Protein AF-A0A6M0F3I0-F1 (afdb_monomer)

pLDDT: mean 74.89, std 14.52, range [38.75, 93.81]

Foldseek 3Di:
DDDPDPPVVVVVVVVVVVVVVVVVVVVVVVVVVVVVVPDPPVPPPPPPPPPDPDDDDDPDDDDDPDDDDDDDDDPPWDFPDFPDDPPDDDDPPPDGPRPTDDDD

Secondary structure (DSSP, 8-state):
------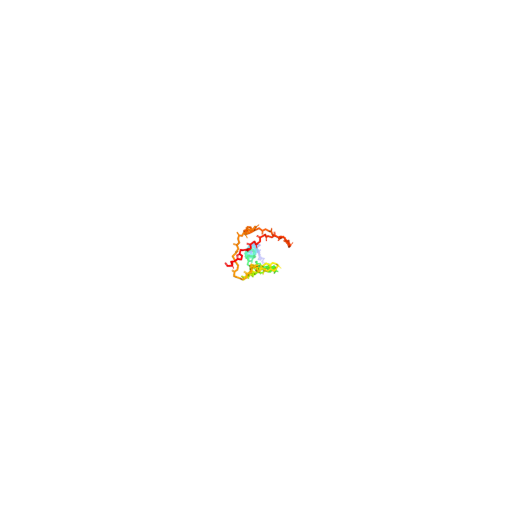HHHHHHHHHHHHHHHHHHHHHHHHHHHHHTTS--------PPPPP-------------SS--------TTPEE------TT----TT------EE---

Structure (mmCIF, N/CA/C/O backbone):
data_AF-A0A6M0F3I0-F1
#
_entry.id   AF-A0A6M0F3I0-F1
#
loop_
_atom_site.group_PDB
_atom_site.id
_atom_site.type_symbol
_atom_site.label_atom_id
_atom_site.label_alt_id
_atom_site.label_comp_id
_atom_site.label_asym_id
_atom_site.label_entity_id
_atom_site.label_seq_id
_atom_site.pdbx_PDB_ins_code
_atom_site.Cartn_x
_atom_site.Cartn_y
_atom_site.Cartn_z
_atom_site.occupancy
_atom_site.B_iso_or_equiv
_atom_site.auth_seq_id
_atom_site.auth_comp_id
_atom_site.auth_asym_id
_atom_site.auth_atom_id
_atom_site.pdbx_PDB_model_num
ATOM 1 N N . MET A 1 1 ? -65.927 -6.664 106.005 1.00 38.75 1 MET A N 1
ATOM 2 C CA . MET A 1 1 ? -65.368 -5.357 105.597 1.00 38.75 1 MET A CA 1
ATOM 3 C C . MET A 1 1 ? -64.699 -5.548 104.239 1.00 38.75 1 MET A C 1
ATOM 5 O O . MET A 1 1 ? -63.730 -6.285 104.162 1.00 38.75 1 MET A O 1
ATOM 9 N N . GLN A 1 2 ? -65.293 -5.021 103.164 1.00 43.88 2 GLN A N 1
ATOM 10 C CA . GLN A 1 2 ? -64.852 -5.208 101.772 1.00 43.88 2 GLN A CA 1
ATOM 11 C C . GLN A 1 2 ? -63.871 -4.086 101.396 1.00 43.88 2 GLN A C 1
ATOM 13 O O . GLN A 1 2 ? -64.267 -2.921 101.343 1.00 43.88 2 GLN A O 1
ATOM 18 N N . ALA A 1 3 ? -62.601 -4.413 101.145 1.00 51.22 3 ALA A N 1
ATOM 19 C CA . ALA A 1 3 ? -61.626 -3.457 100.626 1.00 51.22 3 ALA A CA 1
ATOM 20 C C . ALA A 1 3 ? -61.858 -3.282 99.118 1.00 51.22 3 ALA A C 1
ATOM 22 O O . ALA A 1 3 ? -61.548 -4.147 98.302 1.00 51.22 3 ALA A O 1
ATOM 23 N N . LYS A 1 4 ? -62.471 -2.154 98.763 1.00 56.34 4 LYS A N 1
ATOM 24 C CA . LYS A 1 4 ? -62.787 -1.752 97.394 1.00 56.34 4 LYS A CA 1
ATOM 25 C C . LYS A 1 4 ? -61.485 -1.497 96.626 1.00 56.34 4 LYS A C 1
ATOM 27 O O . LYS A 1 4 ? -60.928 -0.406 96.707 1.00 56.34 4 LYS A O 1
ATOM 32 N N . GLN A 1 5 ? -61.004 -2.504 95.893 1.00 62.06 5 GLN A N 1
ATOM 33 C CA . GLN A 1 5 ? -59.910 -2.355 94.931 1.00 62.06 5 GLN A CA 1
ATOM 34 C C . GLN A 1 5 ? -60.245 -1.227 93.946 1.00 62.06 5 GLN A C 1
ATOM 36 O O . GLN A 1 5 ? -61.263 -1.256 93.246 1.00 62.06 5 GLN A O 1
ATOM 41 N N . SER A 1 6 ? -59.398 -0.201 93.923 1.00 60.38 6 SER A N 1
ATOM 42 C CA . SER A 1 6 ? -59.559 0.968 93.071 1.00 60.38 6 SER A CA 1
ATOM 43 C C . SER A 1 6 ? -59.264 0.584 91.622 1.00 60.38 6 SER A C 1
ATOM 45 O O . SER A 1 6 ? -58.119 0.426 91.203 1.00 60.38 6 SER A O 1
ATOM 47 N N . LYS A 1 7 ? -60.332 0.458 90.826 1.00 60.25 7 LYS A N 1
ATOM 48 C CA . LYS A 1 7 ? -60.283 0.230 89.370 1.00 60.25 7 LYS A CA 1
ATOM 49 C C . LYS A 1 7 ? -59.343 1.217 88.650 1.00 60.25 7 LYS A C 1
ATOM 51 O O . LYS A 1 7 ? -58.785 0.889 87.613 1.00 60.25 7 LYS A O 1
ATOM 56 N N . THR A 1 8 ? -59.103 2.387 89.239 1.00 62.66 8 THR A N 1
ATOM 57 C CA . THR A 1 8 ? -58.177 3.430 88.780 1.00 62.66 8 THR A CA 1
ATOM 58 C C . THR A 1 8 ? -56.703 3.017 88.791 1.00 62.66 8 THR A C 1
ATOM 60 O O . THR A 1 8 ? -55.972 3.413 87.890 1.00 62.66 8 THR A O 1
ATOM 63 N N . GLY A 1 9 ? -56.252 2.201 89.752 1.00 62.25 9 GLY A N 1
ATOM 64 C CA . GLY A 1 9 ? -54.852 1.756 89.803 1.00 62.25 9 GLY A CA 1
ATOM 65 C C . GLY A 1 9 ? -54.503 0.818 88.647 1.00 62.25 9 GLY A C 1
ATOM 66 O O . GLY A 1 9 ? -53.459 0.960 88.018 1.00 62.25 9 GLY A O 1
ATOM 67 N N . ILE A 1 10 ? -55.428 -0.081 88.305 1.00 70.81 10 ILE A N 1
ATOM 68 C CA . ILE A 1 10 ? -55.282 -1.005 87.173 1.00 70.81 10 ILE A CA 1
ATOM 69 C C . ILE A 1 10 ? -55.273 -0.235 85.848 1.00 70.81 10 ILE A C 1
ATOM 71 O O . ILE A 1 10 ? -54.459 -0.532 84.984 1.00 70.81 10 ILE A O 1
ATOM 75 N N . VAL A 1 11 ? -56.108 0.799 85.697 1.00 70.62 11 VAL A N 1
ATOM 76 C CA . VAL A 1 11 ? -56.137 1.627 84.477 1.00 70.62 11 VAL A CA 1
ATOM 77 C C . VAL A 1 11 ? -54.813 2.371 84.257 1.00 70.62 11 VAL A C 1
ATOM 79 O O . VAL A 1 11 ? -54.353 2.453 83.122 1.00 70.62 11 VAL A O 1
ATOM 82 N N . ILE A 1 12 ? -54.160 2.852 85.320 1.00 74.69 12 ILE A N 1
ATOM 83 C CA . ILE A 1 12 ? -52.849 3.518 85.217 1.00 74.69 12 ILE A CA 1
ATOM 84 C C . ILE A 1 12 ? -51.749 2.515 84.840 1.00 74.69 12 ILE A C 1
ATOM 86 O O . ILE A 1 12 ? -50.925 2.809 83.977 1.00 74.69 12 ILE A O 1
ATOM 90 N N . TRP A 1 13 ? -51.764 1.312 85.420 1.00 75.75 13 TRP A N 1
ATOM 91 C CA . TRP A 1 13 ? -50.811 0.251 85.070 1.00 75.75 13 TRP A CA 1
ATOM 92 C C . TRP A 1 13 ? -50.989 -0.256 83.637 1.00 75.75 13 TRP A C 1
ATOM 94 O O . TRP A 1 13 ? -50.007 -0.425 82.915 1.00 75.75 13 TRP A O 1
ATOM 104 N N . VAL A 1 14 ? -52.234 -0.440 83.197 1.00 79.44 14 VAL A N 1
ATOM 105 C CA . VAL A 1 14 ? -52.552 -0.850 81.823 1.00 79.44 14 VAL A CA 1
ATOM 106 C C . VAL A 1 14 ? -52.180 0.258 80.832 1.00 79.44 14 VAL A C 1
ATOM 108 O O . VAL A 1 14 ? -51.548 -0.022 79.817 1.00 79.44 14 VAL A O 1
ATOM 111 N N . GLY A 1 15 ? -52.484 1.521 81.145 1.00 77.19 15 GLY A N 1
ATOM 112 C CA . GLY A 1 15 ? -52.088 2.665 80.321 1.00 77.19 15 GLY A CA 1
ATOM 113 C C . GLY A 1 15 ? -50.568 2.820 80.208 1.00 77.19 15 GLY A C 1
ATOM 114 O O . GLY A 1 15 ? -50.051 3.037 79.113 1.00 77.19 15 GLY A O 1
ATOM 115 N N . GLY A 1 16 ? -49.841 2.634 81.314 1.00 80.62 16 GLY A N 1
ATOM 116 C CA . GLY A 1 16 ? -48.377 2.655 81.333 1.00 80.62 16 GLY A CA 1
ATOM 117 C C . GLY A 1 16 ? -47.758 1.536 80.493 1.00 80.62 16 GLY A C 1
ATOM 118 O O . GLY A 1 16 ? -46.845 1.791 79.709 1.00 80.62 16 GLY A O 1
ATOM 119 N N . ALA A 1 17 ? -48.297 0.317 80.584 1.00 83.75 17 ALA A N 1
ATOM 120 C CA . ALA A 1 17 ? -47.835 -0.814 79.779 1.00 83.75 17 ALA A CA 1
ATOM 121 C C . ALA A 1 17 ? -48.034 -0.576 78.271 1.00 83.75 17 ALA A C 1
ATOM 123 O O . ALA A 1 17 ? -47.142 -0.869 77.476 1.00 83.75 17 ALA A O 1
ATOM 124 N N . ILE A 1 18 ? -49.167 0.017 77.877 1.00 86.19 18 ILE A N 1
ATOM 125 C CA . ILE A 1 18 ? -49.450 0.362 76.476 1.00 86.19 18 ILE A CA 1
ATOM 126 C C . ILE A 1 18 ? -48.494 1.453 75.979 1.00 86.19 18 ILE A C 1
ATOM 128 O O . ILE A 1 18 ? -47.938 1.329 74.888 1.00 86.19 18 ILE A O 1
ATOM 132 N N . ALA A 1 19 ? -48.251 2.496 76.778 1.00 85.31 19 ALA A N 1
ATOM 133 C CA . ALA A 1 19 ? -47.343 3.581 76.408 1.00 85.31 19 ALA A CA 1
ATOM 134 C C . ALA A 1 19 ? -45.900 3.088 76.198 1.00 85.31 19 ALA A C 1
ATOM 136 O O . ALA A 1 19 ? -45.253 3.460 75.218 1.00 85.31 19 ALA A O 1
ATOM 137 N N . ILE A 1 20 ? -45.414 2.200 77.073 1.00 87.19 20 ILE A N 1
ATOM 138 C CA . ILE A 1 20 ? -44.085 1.583 76.942 1.00 87.19 20 ILE A CA 1
ATOM 139 C C . ILE A 1 20 ? -44.027 0.680 75.704 1.00 87.19 20 ILE A C 1
ATOM 141 O O . ILE A 1 20 ? -43.047 0.726 74.960 1.00 87.19 20 ILE A O 1
ATOM 145 N N . GLY A 1 21 ? -45.084 -0.095 75.441 1.00 87.56 21 GLY A N 1
ATOM 146 C CA . GLY A 1 21 ? -45.178 -0.945 74.254 1.00 87.56 21 GLY A CA 1
ATOM 147 C C . GLY A 1 21 ? -45.106 -0.152 72.947 1.00 87.56 21 GLY A C 1
ATOM 148 O O . GLY A 1 21 ? -44.356 -0.521 72.046 1.00 87.56 21 GLY A O 1
ATOM 149 N N . LEU A 1 22 ? -45.819 0.976 72.863 1.00 90.88 22 LEU A N 1
ATOM 150 C CA . LEU A 1 22 ? -45.800 1.850 71.685 1.00 90.88 22 LEU A CA 1
ATOM 151 C C . LEU A 1 22 ? -44.438 2.528 71.481 1.00 90.88 22 LEU A C 1
ATOM 153 O O . LEU A 1 22 ? -43.964 2.614 70.349 1.00 90.88 22 LEU A O 1
ATOM 157 N N . LEU A 1 23 ? -43.783 2.962 72.562 1.00 89.12 23 LEU A N 1
ATOM 158 C CA . LEU A 1 23 ? -42.436 3.536 72.496 1.00 89.12 23 LEU A CA 1
ATOM 159 C C . LEU A 1 23 ? -41.400 2.506 72.030 1.00 89.12 23 LEU A C 1
ATOM 161 O O . LEU A 1 23 ? -40.613 2.797 71.131 1.00 89.12 23 LEU A O 1
ATOM 165 N N . ALA A 1 24 ? -41.429 1.291 72.584 1.00 87.25 24 ALA A N 1
ATOM 166 C CA . ALA A 1 24 ? -40.538 0.211 72.166 1.00 87.25 24 ALA A CA 1
ATOM 167 C C . ALA A 1 24 ? -40.767 -0.172 70.694 1.00 87.25 24 ALA A C 1
ATOM 169 O O . ALA A 1 24 ? -39.809 -0.301 69.933 1.00 87.25 24 ALA A O 1
ATOM 170 N N . PHE A 1 25 ? -42.030 -0.275 70.270 1.00 89.88 25 PHE A N 1
ATOM 171 C CA . PHE A 1 25 ? -42.391 -0.572 68.884 1.00 89.88 25 PHE A CA 1
ATOM 172 C C . PHE A 1 25 ? -41.903 0.512 67.911 1.00 89.88 25 PHE A C 1
ATOM 174 O O . PHE A 1 25 ? -41.325 0.197 66.871 1.00 89.88 25 PHE A O 1
ATOM 181 N N . GLY A 1 26 ? -42.061 1.790 68.272 1.00 87.06 26 GLY A N 1
ATOM 182 C CA . GLY A 1 26 ? -41.561 2.916 67.481 1.00 87.06 26 GLY A CA 1
ATOM 183 C C . GLY A 1 26 ? -40.037 2.906 67.326 1.00 87.06 26 GLY A C 1
ATOM 184 O O . GLY A 1 26 ? -39.533 3.113 66.223 1.00 87.06 26 GLY A O 1
ATOM 185 N N . ILE A 1 27 ? -39.300 2.599 68.401 1.00 86.75 27 ILE A N 1
ATOM 186 C CA . ILE A 1 27 ? -37.832 2.493 68.368 1.00 86.75 27 ILE A CA 1
ATOM 187 C C . ILE A 1 27 ? -37.392 1.332 67.466 1.00 86.75 27 ILE A C 1
ATOM 189 O O . ILE A 1 27 ? -36.505 1.525 66.641 1.00 86.75 27 ILE A O 1
ATOM 193 N N . ILE A 1 28 ? -38.032 0.161 67.567 1.00 85.62 28 ILE A N 1
ATOM 194 C CA . ILE A 1 28 ? -37.712 -1.026 66.753 1.00 85.62 28 ILE A CA 1
ATOM 195 C C . ILE A 1 28 ? -37.971 -0.777 65.259 1.00 85.62 28 ILE A C 1
ATOM 197 O O . ILE A 1 28 ? -37.171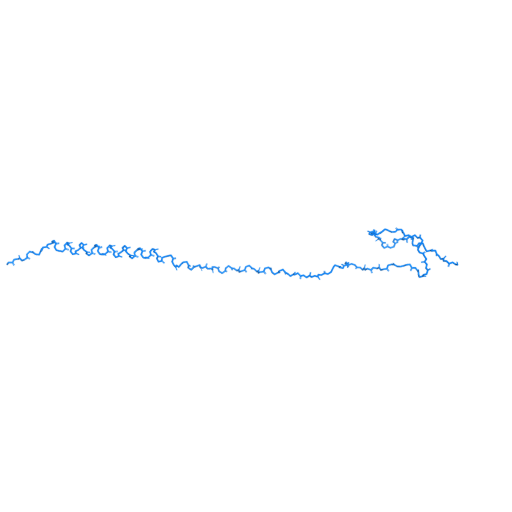 -1.180 64.415 1.00 85.62 28 ILE A O 1
ATOM 201 N N . GLN A 1 29 ? -39.066 -0.096 64.913 1.00 84.19 29 GLN A N 1
ATOM 202 C CA . GLN A 1 29 ? -39.355 0.261 63.520 1.00 84.19 29 GLN A CA 1
ATOM 203 C C . GLN A 1 29 ? -38.359 1.292 62.980 1.00 84.19 29 GLN A C 1
ATOM 205 O O . GLN A 1 29 ? -37.904 1.180 61.842 1.00 84.19 29 GLN A O 1
ATOM 210 N N . TYR A 1 30 ? -37.978 2.272 63.800 1.00 82.25 30 TYR A N 1
ATOM 211 C CA . TYR A 1 30 ? -37.018 3.301 63.414 1.00 82.25 30 TYR A CA 1
ATOM 212 C C . TYR A 1 30 ? -35.598 2.750 63.230 1.00 82.25 30 TYR A C 1
ATOM 214 O O . TYR A 1 30 ? -34.898 3.139 62.292 1.00 82.25 30 TYR A O 1
ATOM 222 N N . THR A 1 31 ? -35.165 1.831 64.099 1.00 78.12 31 THR A N 1
ATOM 223 C CA . THR A 1 31 ? -33.858 1.181 63.962 1.00 78.12 31 THR A CA 1
ATOM 224 C C . THR A 1 31 ? -33.837 0.233 62.772 1.00 78.12 31 THR A C 1
ATOM 226 O O . THR A 1 31 ? -32.901 0.330 61.988 1.00 78.12 31 THR A O 1
ATOM 229 N N . GLN A 1 32 ? -34.879 -0.579 62.545 1.00 70.69 32 GLN A N 1
ATOM 230 C CA . GLN A 1 32 ? -34.973 -1.426 61.346 1.00 70.69 32 GLN A CA 1
ATOM 231 C C . GLN A 1 32 ? -34.945 -0.611 60.050 1.00 70.69 32 GLN A C 1
ATOM 233 O O . GLN A 1 32 ? -34.176 -0.945 59.152 1.00 70.69 32 GLN A O 1
ATOM 238 N N . ALA A 1 33 ? -35.697 0.494 59.971 1.00 69.81 33 ALA A N 1
ATOM 239 C CA . ALA A 1 33 ? -35.691 1.365 58.796 1.00 69.81 33 ALA A CA 1
ATOM 240 C C . ALA A 1 33 ? -34.291 1.933 58.493 1.00 69.81 33 ALA A C 1
ATOM 242 O O . ALA A 1 33 ? -33.912 2.042 57.327 1.00 69.81 33 ALA A O 1
ATOM 243 N N . ARG A 1 34 ? -33.494 2.239 59.529 1.00 66.38 34 ARG A N 1
ATOM 244 C CA . ARG A 1 34 ? -32.089 2.660 59.385 1.00 66.38 34 ARG A CA 1
ATOM 245 C C . ARG A 1 34 ? -31.134 1.500 59.077 1.00 66.38 34 ARG A C 1
ATOM 247 O O . ARG A 1 34 ? -30.144 1.716 58.385 1.00 66.38 34 ARG A O 1
ATOM 254 N N . SER A 1 35 ? -31.411 0.289 59.560 1.00 58.47 35 SER A N 1
ATOM 255 C CA . SER A 1 35 ? -30.595 -0.909 59.307 1.00 58.47 35 SER A CA 1
ATOM 256 C C . SER A 1 35 ? -30.682 -1.404 57.861 1.00 58.47 35 SER A C 1
ATOM 258 O O . SER A 1 35 ? -29.731 -2.014 57.378 1.00 58.47 35 SER A O 1
ATOM 260 N N . THR A 1 36 ? -31.759 -1.089 57.134 1.00 56.38 36 THR A N 1
ATOM 261 C CA . THR A 1 36 ? -31.884 -1.390 55.694 1.00 56.38 36 THR A CA 1
ATOM 262 C C . THR A 1 36 ? -30.902 -0.622 54.801 1.00 56.38 36 THR A C 1
ATOM 264 O O . THR A 1 36 ? -30.772 -0.949 53.625 1.00 56.38 36 THR A O 1
ATOM 267 N N . SER A 1 37 ? -30.166 0.361 55.333 1.00 55.38 37 SER A N 1
ATOM 268 C CA . SER A 1 37 ? -29.192 1.147 54.562 1.00 55.38 37 SER A CA 1
ATOM 269 C C . SER A 1 37 ? -27.781 0.540 54.499 1.00 55.38 37 SER A C 1
ATOM 271 O O . SER A 1 37 ? -26.917 1.128 53.853 1.00 55.38 37 SER A O 1
ATOM 273 N N . THR A 1 38 ? -27.522 -0.617 55.127 1.00 54.19 38 THR A N 1
ATOM 274 C CA . THR A 1 38 ? -26.153 -1.179 55.244 1.00 54.19 38 THR A CA 1
ATOM 275 C C . THR A 1 38 ? -25.967 -2.534 54.556 1.00 54.19 38 THR A C 1
ATOM 277 O O . THR A 1 38 ? -24.966 -3.216 54.751 1.00 54.19 38 THR A O 1
ATOM 280 N N . THR A 1 39 ? -26.882 -2.954 53.687 1.00 50.91 39 THR A N 1
ATOM 281 C CA . THR A 1 39 ? -26.630 -4.133 52.842 1.00 50.91 39 THR A CA 1
ATOM 282 C C . THR A 1 39 ? -27.231 -3.937 51.459 1.00 50.91 39 THR A C 1
ATOM 284 O O . THR A 1 39 ? -28.018 -4.737 50.977 1.00 50.91 39 THR A O 1
ATOM 287 N N . GLN A 1 40 ? -26.782 -2.884 50.772 1.00 48.59 40 GLN A N 1
ATOM 288 C CA . GLN A 1 40 ? -26.428 -3.086 49.371 1.00 48.59 40 GLN A CA 1
ATOM 289 C C . GLN A 1 40 ? -25.122 -3.883 49.384 1.00 48.59 40 GLN A C 1
ATOM 291 O O . GLN A 1 40 ? -24.027 -3.338 49.267 1.00 48.59 40 GLN A O 1
ATOM 296 N N . VAL A 1 41 ? -25.235 -5.201 49.571 1.00 49.00 41 VAL A N 1
ATOM 297 C CA . VAL A 1 41 ? -24.342 -6.073 48.818 1.00 49.00 41 VAL A CA 1
ATOM 298 C C . VAL A 1 41 ? -24.712 -5.728 47.390 1.00 49.00 41 VAL A C 1
ATOM 300 O O . VAL A 1 41 ? -25.780 -6.109 46.918 1.00 49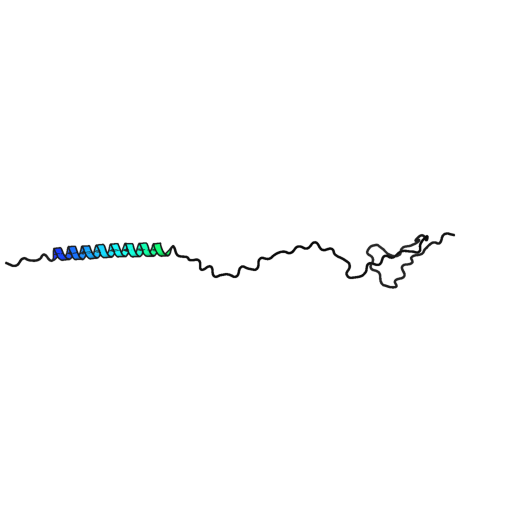.00 41 VAL A O 1
ATOM 303 N N . ASN A 1 42 ? -23.889 -4.889 46.759 1.00 48.75 42 ASN A N 1
ATOM 304 C CA . ASN A 1 42 ? -23.763 -4.935 45.321 1.00 48.75 42 ASN A CA 1
ATOM 305 C C . ASN A 1 42 ? -23.509 -6.410 45.037 1.00 48.75 42 ASN A C 1
ATOM 307 O O . ASN A 1 42 ? -22.396 -6.909 45.212 1.00 48.75 42 ASN A O 1
ATOM 311 N N . GLU A 1 43 ? -24.567 -7.117 44.667 1.00 52.62 43 GLU A N 1
ATOM 312 C CA . GLU A 1 43 ? -24.458 -8.231 43.764 1.00 52.62 43 GLU A CA 1
ATOM 313 C C . GLU A 1 43 ? -23.820 -7.595 42.534 1.00 52.62 43 GLU A C 1
ATOM 315 O O . GLU A 1 43 ? -24.473 -7.012 41.673 1.00 52.62 43 GLU A O 1
ATOM 320 N N . ILE A 1 44 ? -22.485 -7.562 42.54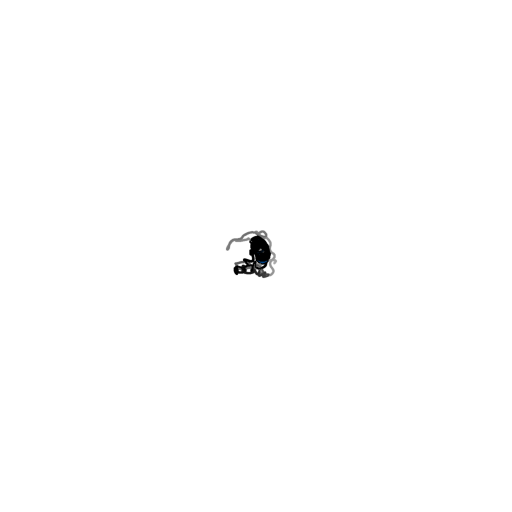5 1.00 53.66 44 ILE A N 1
ATOM 321 C CA . ILE A 1 44 ? -21.702 -7.457 41.337 1.00 53.66 44 ILE A CA 1
ATOM 322 C C . ILE A 1 44 ? -22.048 -8.772 40.660 1.00 53.66 44 ILE A C 1
ATOM 324 O O . ILE A 1 44 ? -21.357 -9.775 40.829 1.00 53.66 44 ILE A O 1
ATOM 328 N N . GLU A 1 45 ? -23.200 -8.777 39.981 1.00 55.91 45 GLU A N 1
ATOM 329 C CA . GLU A 1 45 ? -23.439 -9.625 38.838 1.00 55.91 45 GLU A CA 1
ATOM 330 C C . GLU A 1 45 ? -22.103 -9.616 38.118 1.00 55.91 45 GLU A C 1
ATOM 332 O O . GLU A 1 45 ? -21.573 -8.545 37.801 1.00 55.91 45 GLU A O 1
ATOM 337 N N . SER A 1 46 ? -21.473 -10.785 38.073 1.00 59.88 46 SER A N 1
ATOM 338 C CA . SER A 1 46 ? -20.161 -11.010 37.499 1.00 59.88 46 SER A CA 1
ATOM 339 C C . SER A 1 46 ? -20.282 -10.745 36.010 1.00 59.88 46 SER A C 1
ATOM 341 O O . SER A 1 46 ? -20.349 -11.645 35.178 1.00 59.88 46 SER A O 1
ATOM 343 N N . GLN A 1 47 ? -20.371 -9.460 35.688 1.00 63.50 47 GLN A N 1
ATOM 344 C CA . GLN A 1 47 ? -20.401 -8.937 34.358 1.00 63.50 47 GLN A CA 1
ATOM 345 C C . GLN A 1 47 ? -19.075 -9.405 33.774 1.00 63.50 47 GLN A C 1
ATOM 347 O O . GLN A 1 47 ? -18.025 -9.102 34.354 1.00 63.50 47 GLN A O 1
ATOM 352 N N . PRO A 1 48 ? -19.094 -10.224 32.712 1.00 67.56 48 PRO A N 1
ATOM 353 C CA . PRO A 1 48 ? -17.865 -10.721 32.135 1.00 67.56 48 PRO A CA 1
ATOM 354 C C . PRO A 1 48 ? -17.024 -9.501 31.785 1.00 67.56 48 PRO A C 1
ATOM 356 O O . PRO A 1 48 ? -17.452 -8.666 30.985 1.00 67.56 48 PRO A O 1
ATOM 359 N N . THR A 1 49 ? -15.866 -9.365 32.440 1.00 70.25 49 THR A N 1
ATOM 360 C CA . THR A 1 49 ? -14.915 -8.298 32.144 1.00 70.25 49 THR A CA 1
ATOM 361 C C . THR A 1 49 ? -14.706 -8.323 30.635 1.00 70.25 49 THR A C 1
ATOM 363 O O . THR A 1 49 ? -14.270 -9.358 30.116 1.00 70.25 49 THR A O 1
ATOM 366 N N . PRO A 1 50 ? -15.069 -7.254 29.903 1.00 72.06 50 PRO A N 1
ATOM 367 C CA . PRO A 1 50 ? -14.893 -7.251 28.465 1.00 72.06 50 PRO A CA 1
ATOM 368 C C . PRO A 1 50 ? -13.413 -7.516 28.190 1.00 72.06 50 PRO A C 1
ATOM 370 O O . PRO A 1 50 ? -12.564 -6.965 28.901 1.00 72.06 50 PRO A O 1
ATOM 373 N N . PRO A 1 51 ? -13.082 -8.379 27.214 1.00 76.12 51 PRO A N 1
ATOM 374 C CA . PRO A 1 51 ? -11.700 -8.734 26.949 1.00 76.12 51 PRO A CA 1
ATOM 375 C C . PRO A 1 51 ? -10.900 -7.450 26.754 1.00 76.12 51 PRO A C 1
ATOM 377 O O . PRO A 1 51 ? -11.245 -6.602 25.923 1.00 76.12 51 PRO A O 1
ATOM 380 N N . GLN A 1 52 ? -9.863 -7.286 27.575 1.00 77.31 52 GLN A N 1
ATOM 381 C CA . GLN A 1 52 ? -8.978 -6.138 27.509 1.00 77.31 52 GLN A CA 1
ATOM 382 C C . GLN A 1 52 ? -8.391 -6.099 26.096 1.00 77.31 52 GLN A C 1
ATOM 384 O O . GLN A 1 52 ? -7.720 -7.036 25.664 1.00 77.31 52 GLN A O 1
ATOM 389 N N . ARG A 1 53 ? -8.715 -5.048 25.335 1.00 75.62 53 ARG A N 1
ATOM 390 C CA . ARG A 1 53 ? -8.246 -4.893 23.955 1.00 75.62 53 ARG A CA 1
ATOM 391 C C . ARG A 1 53 ? -6.749 -4.602 23.977 1.00 75.62 53 ARG A C 1
ATOM 393 O O . ARG A 1 53 ? -6.339 -3.449 24.076 1.00 75.62 53 ARG A O 1
ATOM 400 N N . THR A 1 54 ? -5.934 -5.645 23.902 1.00 78.81 54 THR A N 1
ATOM 401 C CA . THR A 1 54 ? -4.487 -5.503 23.743 1.00 78.81 54 THR A CA 1
ATOM 402 C C . THR A 1 54 ? -4.197 -5.089 22.304 1.00 78.81 54 THR A C 1
ATOM 404 O O . THR A 1 54 ? -4.424 -5.856 21.370 1.00 78.81 54 THR A O 1
ATOM 407 N N . SER A 1 55 ? -3.720 -3.857 22.116 1.00 78.31 55 SER A N 1
ATOM 408 C CA . SER A 1 55 ? -3.220 -3.391 20.821 1.00 78.31 55 SER A CA 1
ATOM 409 C C . SER A 1 55 ? -1.815 -3.944 20.615 1.00 78.31 55 SER A C 1
ATOM 411 O O . SER A 1 55 ? -0.874 -3.537 21.298 1.00 78.31 55 SER A O 1
ATOM 413 N N . VAL A 1 56 ? -1.676 -4.907 19.707 1.00 79.19 56 VAL A N 1
ATOM 414 C CA . VAL A 1 56 ? -0.371 -5.417 19.286 1.00 79.19 56 VAL A CA 1
ATOM 415 C C . VAL A 1 56 ? 0.118 -4.525 18.154 1.00 79.19 56 VAL A C 1
ATOM 417 O O . VAL A 1 56 ? -0.421 -4.559 17.050 1.00 79.19 56 VAL A O 1
ATOM 420 N N . VAL A 1 57 ? 1.127 -3.704 18.438 1.00 81.06 57 VAL A N 1
ATOM 421 C CA . VAL A 1 57 ? 1.779 -2.869 17.427 1.00 81.06 57 VAL A CA 1
ATOM 422 C C . VAL A 1 57 ? 3.027 -3.598 16.949 1.00 81.06 57 VAL A C 1
ATOM 424 O O . VAL A 1 57 ? 3.940 -3.851 17.732 1.00 81.06 57 VAL A O 1
ATOM 427 N N . ALA A 1 58 ? 3.066 -3.935 15.663 1.00 83.38 58 ALA A N 1
ATOM 428 C CA . ALA A 1 58 ? 4.247 -4.482 15.010 1.00 83.38 58 ALA A CA 1
ATOM 429 C C . ALA A 1 58 ? 4.780 -3.467 13.993 1.00 83.38 58 ALA A C 1
ATOM 431 O O . ALA A 1 58 ? 4.043 -2.996 13.127 1.00 83.38 58 ALA A O 1
ATOM 432 N N . LEU A 1 59 ? 6.068 -3.135 14.092 1.00 88.56 59 LEU A N 1
ATOM 433 C CA . LEU A 1 59 ? 6.772 -2.322 13.101 1.00 88.56 59 LEU A CA 1
ATOM 434 C C . LEU A 1 59 ? 7.188 -3.221 11.931 1.00 88.56 59 LEU A C 1
ATOM 436 O O . LEU A 1 59 ? 8.312 -3.715 11.873 1.00 88.56 59 LEU A O 1
ATOM 440 N N . GLY A 1 60 ? 6.241 -3.488 11.033 1.00 88.44 60 GLY A N 1
ATOM 441 C CA . GLY A 1 60 ? 6.503 -4.187 9.776 1.00 88.44 60 GLY A CA 1
ATOM 442 C C . GLY A 1 60 ? 7.103 -3.265 8.710 1.00 88.44 60 GLY A C 1
ATOM 443 O O . GLY A 1 60 ? 7.036 -2.039 8.811 1.00 88.44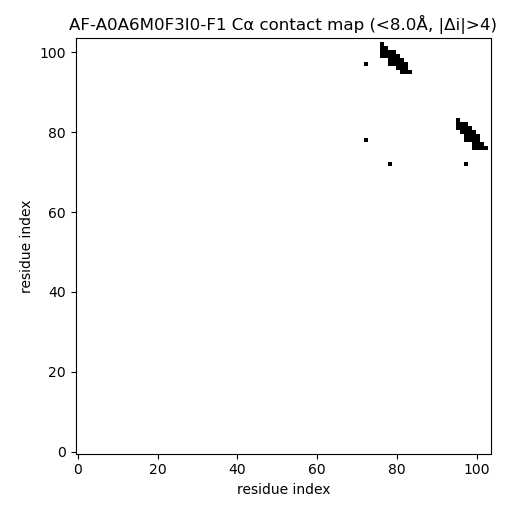 60 GLY A O 1
ATOM 444 N N . ARG A 1 61 ? 7.667 -3.860 7.656 1.00 90.56 61 ARG A N 1
ATOM 445 C CA . ARG A 1 61 ? 8.037 -3.164 6.414 1.00 90.56 61 ARG A CA 1
ATOM 446 C C . ARG A 1 61 ? 7.104 -3.624 5.300 1.00 90.56 61 ARG A C 1
ATOM 448 O O . ARG A 1 61 ? 6.710 -4.785 5.281 1.00 90.56 61 ARG A O 1
ATOM 455 N N . ILE A 1 62 ? 6.765 -2.715 4.392 1.00 91.50 62 ILE A N 1
ATOM 456 C CA . ILE A 1 62 ? 6.034 -3.061 3.172 1.00 91.50 62 ILE A CA 1
ATOM 457 C C . ILE A 1 62 ? 7.044 -3.475 2.112 1.00 91.50 62 ILE A C 1
ATOM 459 O O . ILE A 1 62 ? 8.021 -2.763 1.865 1.00 91.50 62 ILE A O 1
ATOM 463 N N . GLU A 1 63 ? 6.786 -4.619 1.495 1.00 91.50 63 GLU A N 1
ATOM 464 C CA . GLU A 1 63 ? 7.525 -5.124 0.347 1.00 91.50 63 GLU A CA 1
ATOM 465 C C . GLU A 1 63 ? 6.560 -5.279 -0.833 1.00 91.50 63 GLU A C 1
ATOM 467 O O . GLU A 1 63 ? 5.357 -5.454 -0.616 1.00 91.50 63 GLU A O 1
ATOM 472 N N . PRO A 1 64 ? 7.045 -5.153 -2.079 1.00 93.50 64 PRO A N 1
ATOM 473 C CA . PRO A 1 64 ? 6.220 -5.416 -3.248 1.00 93.50 64 PRO A CA 1
ATOM 474 C C . PRO A 1 64 ? 5.640 -6.832 -3.192 1.00 93.50 64 PRO A C 1
ATOM 476 O O . PRO A 1 64 ? 6.342 -7.772 -2.835 1.00 93.50 64 PRO A O 1
ATOM 479 N N . GLU A 1 65 ? 4.374 -6.990 -3.583 1.00 93.81 65 GLU A N 1
ATOM 480 C CA . GLU A 1 65 ? 3.751 -8.319 -3.696 1.00 93.81 65 GLU A CA 1
ATOM 481 C C . GLU A 1 65 ? 4.451 -9.190 -4.755 1.00 93.81 65 GLU A C 1
ATOM 483 O O . GLU A 1 65 ? 4.424 -10.417 -4.677 1.00 93.81 65 GLU A O 1
ATOM 488 N N . GLY A 1 66 ? 5.069 -8.543 -5.751 1.00 90.56 66 GLY A N 1
ATOM 489 C CA . GLY A 1 66 ? 5.820 -9.176 -6.831 1.00 90.56 66 GLY A CA 1
ATOM 490 C C . GLY A 1 66 ? 7.339 -9.032 -6.702 1.00 90.56 66 GLY A C 1
ATOM 491 O O . GLY A 1 66 ? 7.889 -8.724 -5.648 1.00 90.56 66 GLY A O 1
ATOM 492 N N . GLU A 1 67 ? 8.034 -9.243 -7.818 1.00 90.38 67 GLU A N 1
ATOM 493 C CA . GLU A 1 67 ? 9.496 -9.200 -7.887 1.00 90.38 67 GLU A CA 1
ATOM 494 C C . GLU A 1 67 ? 10.038 -7.790 -8.179 1.00 90.38 67 GLU A C 1
ATOM 496 O O . GLU A 1 67 ? 9.438 -7.004 -8.914 1.00 90.38 67 GLU A O 1
ATOM 501 N N . VAL A 1 68 ? 11.227 -7.488 -7.646 1.00 92.69 68 VAL A N 1
ATOM 502 C CA . VAL A 1 68 ? 11.994 -6.283 -7.990 1.00 92.69 68 VAL A CA 1
ATOM 503 C C . VAL A 1 68 ? 13.085 -6.634 -8.999 1.00 92.69 68 VAL A C 1
ATOM 505 O O . VAL A 1 68 ? 14.148 -7.135 -8.631 1.00 92.69 68 VAL A O 1
ATOM 508 N N . ILE A 1 69 ? 12.852 -6.307 -10.270 1.00 89.69 69 ILE A N 1
ATOM 509 C CA . ILE A 1 69 ? 13.816 -6.535 -11.353 1.00 89.69 69 ILE A CA 1
ATOM 510 C C . ILE A 1 69 ? 14.670 -5.281 -11.556 1.00 89.69 69 ILE A C 1
ATOM 512 O O . ILE A 1 69 ? 14.168 -4.206 -11.886 1.00 89.69 69 ILE A O 1
ATOM 516 N N . ARG A 1 70 ? 15.989 -5.416 -11.389 1.00 90.00 70 ARG A N 1
ATOM 517 C CA . ARG A 1 70 ? 16.951 -4.348 -11.697 1.00 90.00 70 ARG A CA 1
ATOM 518 C C . ARG A 1 70 ? 17.369 -4.461 -13.156 1.00 90.00 70 ARG A C 1
ATOM 520 O O . ARG A 1 70 ? 18.096 -5.378 -13.523 1.00 90.00 70 ARG A O 1
ATOM 527 N N . VAL A 1 71 ? 16.916 -3.522 -13.976 1.00 87.31 71 VAL A N 1
ATOM 528 C CA . VAL A 1 71 ? 17.262 -3.470 -15.399 1.00 87.31 71 VAL A CA 1
ATOM 529 C C . VAL A 1 71 ? 18.505 -2.602 -15.584 1.00 87.31 71 VAL A C 1
ATOM 531 O O . VAL A 1 71 ? 18.566 -1.479 -15.085 1.00 87.31 71 VAL A O 1
ATOM 534 N N . SER A 1 72 ? 19.498 -3.112 -16.310 1.00 83.75 72 SER A N 1
ATOM 535 C CA . SER A 1 72 ? 20.705 -2.372 -16.687 1.00 83.75 72 SER A CA 1
ATOM 536 C C . SER A 1 72 ? 21.023 -2.552 -18.169 1.00 83.75 72 SER A C 1
ATOM 538 O O . SER A 1 72 ? 20.592 -3.517 -18.797 1.00 83.75 72 SER A O 1
ATOM 540 N N . GLY A 1 73 ? 21.794 -1.617 -18.726 1.00 82.94 73 GLY A N 1
ATOM 541 C CA . GLY A 1 73 ? 22.309 -1.716 -20.091 1.00 82.94 73 GLY A CA 1
ATOM 542 C C . GLY A 1 73 ? 23.595 -2.551 -20.192 1.00 82.94 73 GLY A C 1
ATOM 543 O O . GLY A 1 73 ? 24.153 -2.952 -19.167 1.00 82.94 73 GLY A O 1
ATOM 544 N N . PRO A 1 74 ? 24.088 -2.790 -21.420 1.00 83.00 74 PRO A N 1
ATOM 545 C CA . PRO A 1 74 ? 25.383 -3.418 -21.669 1.00 83.00 74 PRO A CA 1
ATOM 546 C C . PRO A 1 74 ? 26.540 -2.660 -21.005 1.00 83.00 74 PRO A C 1
ATOM 548 O O . PRO A 1 74 ? 26.571 -1.428 -20.980 1.00 83.00 74 PRO A O 1
ATOM 551 N N . THR A 1 75 ? 27.520 -3.397 -20.488 1.00 85.75 75 THR A N 1
ATOM 552 C CA . THR A 1 75 ? 28.703 -2.817 -19.841 1.00 85.75 75 THR A CA 1
ATOM 553 C C . THR A 1 75 ? 29.556 -2.034 -20.839 1.00 85.75 75 THR A C 1
ATOM 555 O O . THR A 1 75 ? 29.900 -2.550 -21.897 1.00 85.75 75 THR A O 1
ATOM 558 N N . GLY A 1 76 ? 29.949 -0.811 -20.472 1.00 84.81 76 GLY A N 1
ATOM 559 C CA . GLY A 1 76 ? 30.828 0.047 -21.280 1.00 84.81 76 GLY A CA 1
ATOM 560 C C . GLY A 1 76 ? 30.107 0.918 -22.312 1.00 84.81 76 GLY A C 1
ATOM 561 O O . GLY A 1 76 ? 30.718 1.826 -22.872 1.00 84.81 76 GLY A O 1
ATOM 562 N N . ASP A 1 77 ? 28.807 0.708 -22.508 1.00 84.19 77 ASP A N 1
ATOM 563 C CA . ASP A 1 77 ? 27.998 1.462 -23.458 1.00 84.19 77 ASP A CA 1
ATOM 564 C C . ASP A 1 77 ? 27.289 2.650 -22.793 1.00 84.19 77 ASP A C 1
ATOM 566 O O . ASP A 1 77 ? 26.723 2.554 -21.702 1.00 84.19 77 ASP A O 1
ATOM 570 N N . ARG A 1 78 ? 27.262 3.797 -23.485 1.00 84.25 78 ARG A N 1
ATOM 571 C CA . ARG A 1 78 ? 26.491 4.966 -23.043 1.00 84.25 78 ARG A CA 1
ATOM 572 C C . ARG A 1 78 ? 25.041 4.866 -23.518 1.00 84.25 78 ARG A C 1
ATOM 574 O O . ARG A 1 78 ? 24.785 4.700 -24.713 1.00 84.25 78 ARG A O 1
ATOM 581 N N . ILE A 1 79 ? 24.100 5.071 -22.594 1.00 84.12 79 ILE A N 1
ATOM 582 C CA . ILE A 1 79 ? 22.665 5.194 -22.890 1.00 84.12 79 ILE A CA 1
ATOM 583 C C . ILE A 1 79 ? 22.426 6.507 -23.651 1.00 84.12 79 ILE A C 1
ATOM 585 O O . ILE A 1 79 ? 22.739 7.588 -23.148 1.00 84.12 79 ILE A O 1
ATOM 589 N N . ARG A 1 80 ? 21.883 6.428 -2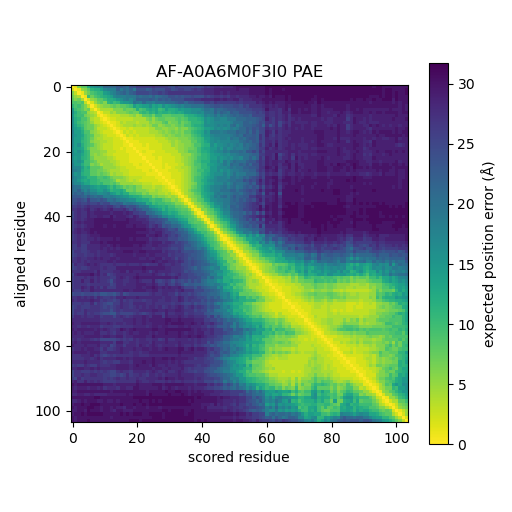4.871 1.00 84.00 80 ARG A N 1
ATOM 590 C CA . ARG A 1 80 ? 21.589 7.597 -25.721 1.00 84.00 80 ARG A CA 1
ATOM 591 C C . ARG A 1 80 ? 20.175 8.141 -25.520 1.00 84.00 80 ARG A C 1
ATOM 593 O O . ARG A 1 80 ? 19.959 9.331 -25.736 1.00 84.00 80 ARG A O 1
ATOM 600 N N . ARG A 1 81 ? 19.218 7.278 -25.175 1.00 83.00 81 ARG A N 1
ATOM 601 C CA . ARG A 1 81 ? 17.791 7.600 -25.035 1.00 83.00 81 ARG A CA 1
ATOM 602 C C . ARG A 1 81 ? 17.155 6.696 -23.976 1.00 83.00 81 ARG A C 1
ATOM 604 O O . ARG A 1 81 ? 17.551 5.541 -23.853 1.00 83.00 81 ARG A O 1
ATOM 611 N N . LEU A 1 82 ? 16.202 7.248 -23.228 1.00 86.44 82 LEU A N 1
ATOM 612 C CA . LEU A 1 82 ? 15.351 6.535 -22.281 1.00 86.44 82 LEU A CA 1
ATOM 613 C C . LEU A 1 82 ? 13.903 6.947 -22.563 1.00 86.44 82 LEU A C 1
ATOM 615 O O . LEU A 1 82 ? 13.565 8.118 -22.406 1.00 86.44 82 LEU A O 1
ATOM 619 N N . ASP A 1 83 ? 13.079 5.999 -23.000 1.00 85.19 83 ASP A N 1
ATOM 620 C CA . ASP A 1 83 ? 11.686 6.247 -23.405 1.00 85.19 83 ASP A CA 1
ATOM 621 C C . ASP A 1 83 ? 10.674 5.936 -22.293 1.00 85.19 83 ASP A C 1
ATOM 623 O O . ASP A 1 83 ? 9.504 5.693 -22.567 1.00 85.19 83 ASP A O 1
ATOM 627 N N . VAL A 1 84 ? 11.127 5.933 -21.038 1.00 87.62 84 VAL A N 1
ATOM 628 C CA . VAL A 1 84 ? 10.287 5.733 -1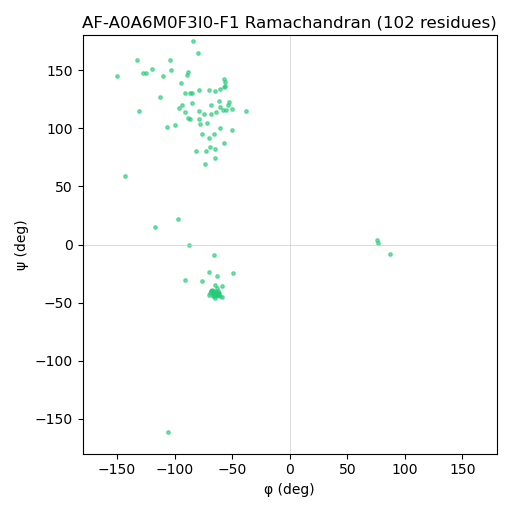9.852 1.00 87.62 84 VAL A CA 1
ATOM 629 C C . VAL A 1 84 ? 10.515 6.853 -18.854 1.00 87.62 84 V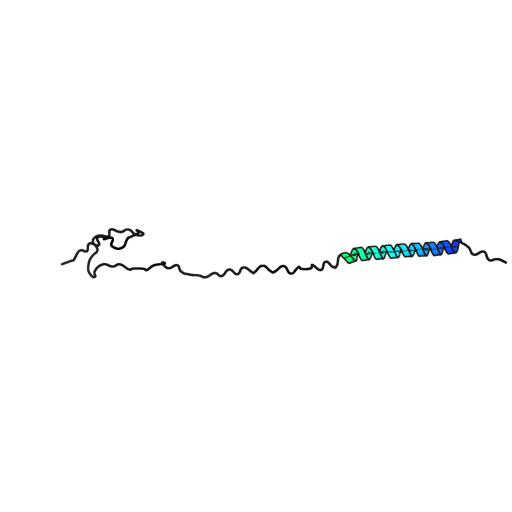AL A C 1
ATOM 631 O O . VAL A 1 84 ? 11.618 7.397 -18.738 1.00 87.62 84 VAL A O 1
ATOM 634 N N . LYS A 1 85 ? 9.4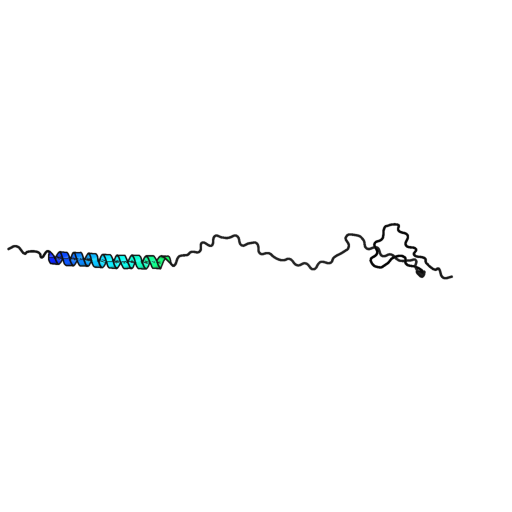60 7.195 -18.122 1.00 89.75 85 LYS A N 1
ATOM 635 C CA . LYS A 1 85 ? 9.497 8.163 -17.029 1.00 89.75 85 LYS A CA 1
ATOM 636 C C . LYS A 1 85 ? 9.468 7.456 -15.680 1.00 89.75 85 LYS A C 1
ATOM 638 O O . LYS A 1 85 ? 9.034 6.314 -15.549 1.00 89.75 85 LYS A O 1
ATOM 643 N N . GLU A 1 86 ? 9.927 8.157 -14.651 1.00 91.12 86 GLU A N 1
ATOM 644 C CA . GLU A 1 86 ? 9.808 7.675 -13.278 1.00 91.12 86 GLU A CA 1
ATOM 645 C C . GLU A 1 86 ? 8.329 7.491 -12.898 1.00 91.12 86 GLU A C 1
ATOM 647 O O . GLU A 1 86 ? 7.495 8.351 -13.182 1.00 91.12 86 GLU A O 1
ATOM 652 N N . GLY A 1 87 ? 8.007 6.348 -12.284 1.00 92.44 87 GLY A N 1
ATOM 653 C CA . GLY A 1 87 ? 6.638 5.985 -11.903 1.00 92.44 87 GLY A CA 1
ATOM 654 C C . GLY A 1 87 ? 5.741 5.526 -13.060 1.00 92.44 87 GLY A C 1
ATOM 655 O O . GLY A 1 87 ? 4.558 5.269 -12.840 1.00 92.44 87 GLY A O 1
ATOM 656 N N . GLU A 1 88 ? 6.269 5.414 -14.281 1.00 90.94 88 GLU A N 1
ATOM 657 C CA . GLU A 1 88 ? 5.518 4.908 -15.429 1.00 90.94 88 GLU A CA 1
ATOM 658 C C . GLU A 1 88 ? 5.254 3.402 -15.297 1.00 90.94 88 GLU A C 1
ATOM 660 O O . GLU A 1 88 ? 6.154 2.619 -14.989 1.00 90.94 88 GLU A O 1
ATOM 665 N N . GLN A 1 89 ? 4.007 2.988 -15.538 1.00 91.69 89 GLN A N 1
ATOM 666 C CA . GLN A 1 89 ? 3.663 1.571 -15.612 1.00 91.69 89 GLN A CA 1
ATOM 667 C C . GLN A 1 89 ? 4.076 1.009 -16.969 1.00 91.69 89 GLN A C 1
ATOM 669 O O . GLN A 1 89 ? 3.765 1.586 -18.009 1.00 91.69 89 GLN A O 1
ATOM 674 N N . VAL A 1 90 ? 4.743 -0.141 -16.952 1.00 86.94 90 VAL A N 1
ATOM 675 C CA . VAL A 1 90 ? 5.286 -0.777 -18.153 1.00 86.94 90 VAL A CA 1
ATOM 676 C C . VAL A 1 90 ? 4.778 -2.208 -18.291 1.00 86.94 90 VAL A C 1
ATOM 678 O O . VAL A 1 90 ? 4.536 -2.890 -17.296 1.00 86.94 90 VAL A O 1
ATOM 681 N N . THR A 1 91 ? 4.604 -2.669 -19.530 1.00 88.19 91 THR A N 1
ATOM 682 C CA . THR A 1 91 ? 4.156 -4.042 -19.825 1.00 88.19 91 THR A CA 1
ATOM 683 C C . THR A 1 91 ? 5.326 -4.910 -20.284 1.00 88.19 91 THR A C 1
ATOM 685 O O . THR A 1 91 ? 6.274 -4.422 -20.900 1.00 88.19 91 THR A O 1
ATOM 688 N N . SER A 1 92 ? 5.264 -6.215 -20.011 1.00 81.75 92 SER A N 1
ATOM 689 C CA . SER A 1 92 ? 6.261 -7.168 -20.509 1.00 81.75 92 SER A CA 1
ATOM 690 C C . SER A 1 92 ? 6.356 -7.131 -22.038 1.00 81.75 92 SER A C 1
ATOM 692 O O . SER A 1 92 ? 5.341 -7.085 -22.733 1.00 81.75 92 SER A O 1
ATOM 694 N N . GLY A 1 93 ? 7.582 -7.135 -22.564 1.00 76.88 93 GLY A N 1
ATOM 695 C CA . GLY A 1 93 ? 7.846 -7.073 -24.004 1.00 76.88 93 GLY A CA 1
ATOM 696 C C . GLY A 1 93 ? 7.669 -5.688 -24.634 1.00 76.88 93 GLY A C 1
ATOM 697 O O . GLY A 1 93 ? 7.882 -5.546 -25.837 1.00 76.88 93 GLY A O 1
ATOM 698 N N . GLN A 1 94 ? 7.322 -4.658 -23.854 1.00 75.88 94 GLN A N 1
ATOM 699 C CA . GLN A 1 94 ? 7.362 -3.281 -24.331 1.00 75.88 94 GLN A CA 1
ATOM 700 C C . GLN A 1 94 ? 8.816 -2.917 -24.657 1.00 75.88 94 GLN A C 1
ATOM 702 O O . GLN A 1 94 ? 9.681 -2.886 -23.785 1.00 75.88 94 GLN A O 1
ATOM 707 N N . VAL A 1 95 ? 9.094 -2.676 -25.939 1.00 65.31 95 VAL A N 1
ATOM 708 C CA . VAL A 1 95 ? 10.416 -2.242 -26.394 1.00 65.31 95 VAL A CA 1
ATOM 709 C C . VAL A 1 95 ? 10.570 -0.768 -26.041 1.00 65.31 95 VAL A C 1
ATOM 711 O O . VAL A 1 95 ? 10.124 0.109 -26.777 1.00 65.31 95 VAL A O 1
ATOM 714 N N . TRP A 1 96 ? 11.186 -0.491 -24.899 1.00 64.81 96 TRP A N 1
ATOM 715 C CA . TRP A 1 96 ? 11.728 0.831 -24.600 1.00 64.81 96 TRP A CA 1
ATOM 716 C C . TRP A 1 96 ? 13.059 0.921 -25.365 1.00 64.81 96 TRP A C 1
ATOM 718 O O . TRP A 1 96 ? 13.943 0.099 -25.118 1.00 64.81 96 TRP A O 1
ATOM 728 N N . ASP A 1 97 ? 13.198 1.816 -26.353 1.00 51.97 97 ASP A N 1
ATOM 729 C CA . ASP A 1 97 ? 14.402 1.903 -27.204 1.00 51.97 97 ASP A CA 1
ATOM 730 C C . ASP A 1 97 ? 15.587 2.427 -26.372 1.00 51.97 97 ASP A C 1
ATOM 732 O O . ASP A 1 97 ? 15.914 3.616 -26.352 1.00 51.97 97 ASP A O 1
ATOM 736 N N . LEU A 1 98 ? 16.249 1.515 -25.656 1.00 58.03 98 LEU A N 1
ATOM 737 C CA . LEU A 1 98 ? 17.525 1.734 -24.983 1.00 58.03 98 LEU A CA 1
ATOM 738 C C . LEU A 1 98 ? 18.628 1.790 -26.047 1.00 58.03 98 LEU A C 1
ATOM 740 O O . LEU A 1 98 ? 19.453 0.885 -26.171 1.00 58.03 98 LEU A O 1
ATOM 744 N N . ARG A 1 99 ? 18.640 2.842 -26.868 1.00 57.53 99 ARG A N 1
ATOM 745 C CA . ARG A 1 99 ? 19.656 2.977 -27.911 1.00 57.53 99 ARG A CA 1
ATOM 746 C C . ARG A 1 99 ? 21.012 3.217 -27.256 1.00 57.53 99 ARG A C 1
ATOM 748 O O . ARG A 1 99 ? 21.231 4.278 -26.670 1.00 57.53 99 ARG A O 1
ATOM 755 N N . THR A 1 100 ? 21.937 2.268 -27.359 1.00 57.53 100 THR A N 1
ATOM 756 C CA . THR A 1 100 ? 23.320 2.468 -26.916 1.00 57.53 100 THR A CA 1
ATOM 757 C C . THR A 1 100 ? 24.168 3.048 -28.048 1.00 57.53 100 THR A C 1
ATOM 759 O O . THR A 1 100 ? 23.921 2.807 -29.233 1.00 57.53 100 THR A O 1
ATOM 762 N N . SER A 1 101 ? 25.139 3.893 -27.706 1.00 53.22 101 SER A N 1
ATOM 763 C CA . SER A 1 101 ? 26.134 4.391 -28.658 1.00 53.22 101 SER A CA 1
ATOM 764 C C . SER A 1 101 ? 27.461 3.703 -28.372 1.00 53.22 101 SER A C 1
ATOM 766 O O . SER A 1 101 ? 28.159 4.107 -27.445 1.00 53.22 101 SER A O 1
ATOM 768 N N . ARG A 1 102 ? 27.805 2.689 -29.173 1.00 66.94 102 ARG A N 1
ATOM 769 C CA . ARG A 1 102 ? 29.132 2.059 -29.159 1.00 66.94 102 ARG A CA 1
ATOM 770 C C . ARG A 1 102 ? 30.198 3.090 -29.532 1.00 66.94 102 ARG A C 1
ATOM 772 O O . ARG A 1 102 ? 30.095 3.724 -30.584 1.00 66.94 102 ARG A O 1
ATOM 779 N N . PHE A 1 103 ? 31.189 3.277 -28.669 1.00 52.28 103 PHE A N 1
ATOM 780 C CA . PHE A 1 103 ? 32.394 4.031 -29.004 1.00 52.28 103 PHE A CA 1
ATOM 781 C C . PHE A 1 103 ? 33.375 3.073 -29.688 1.00 52.28 103 PHE A C 1
ATOM 783 O O . PHE A 1 103 ? 33.698 2.023 -29.135 1.00 52.28 103 PHE A O 1
ATOM 790 N N . ALA A 1 104 ? 33.766 3.421 -30.912 1.00 46.22 104 ALA A N 1
ATOM 791 C CA . ALA A 1 104 ? 34.963 2.919 -31.579 1.00 46.22 104 ALA A CA 1
ATOM 792 C C . ALA A 1 104 ? 36.089 3.937 -31.374 1.00 46.22 104 ALA A C 1
ATOM 794 O O . ALA A 1 104 ? 35.750 5.143 -31.269 1.00 46.22 104 ALA A O 1
#

Mean predicted aligned error: 19.38 Å

Solvent-accessible surface area (backbone atoms only — not comparable to full-atom values): 7326 Å² total; per-residue (Å²): 137,84,84,79,77,61,69,65,59,56,52,53,53,51,51,51,52,50,54,52,50,53,52,53,51,51,51,53,52,54,50,50,64,58,56,68,74,77,66,78,69,73,76,71,67,81,66,74,75,70,80,80,84,78,82,83,84,75,95,75,81,91,74,73,95,67,86,88,82,86,85,80,78,67,87,94,49,47,80,72,45,76,77,72,60,91,91,61,88,82,62,92,88,63,83,61,62,68,44,64,52,81,84,129

Sequence (104 aa):
MQAKQSKTGIVIWVGGAIAIGLLAFGIIQYTQARSTSTTQVNEIESQPTPPQRTSVVALGRIEPEGEVIRVSGPTGDRIRRLDVKEGEQVTSGQVWDLRTSRFA

Radius of gyration: 52.73 Å; Cα contacts (8 Å, |Δi|>4): 29; chains: 1; bounding box: 100×19×137 Å